Protein AF-A0A0F9RM23-F1 (afdb_monomer)

Organism: NCBI:txid412755

Solvent-accessible surface area (backbone atoms only — not comparable to full-atom values): 6735 Å² total; per-residue (Å²): 134,72,58,56,40,65,64,51,72,48,98,82,67,22,37,33,32,41,35,52,44,75,46,64,82,62,56,32,85,44,69,39,42,39,24,57,50,33,33,75,69,64,77,27,36,62,75,92,55,50,84,48,83,46,52,96,46,23,32,20,70,68,59,48,48,35,22,47,61,13,47,22,36,66,46,76,48,76,40,75,54,66,99,63,67,53,66,63,49,48,52,55,50,49,66,72,42,49,64,59,54,46,51,51,49,46,68,71,44,29,60,48,82,53,81,74,82,78,129

Radius of gyration: 15.94 Å; Cα contacts (8 Å, |Δi|>4): 194; chains: 1; bounding box: 49×24×42 Å

Nearest PDB structures (foldseek):
  2css-assembly1_A  TM=3.629E-01  e=3.194E+00  Homo sapiens
  4v8g-assembly1_AI  TM=2.474E-01  e=1.808E+00  Thermus thermophilus HB8
  8s8f-assembly1_Q  TM=2.385E-01  e=7.268E+00  Kluyveromyces lactis NRRL Y-1140

Secondary structure (DSSP, 8-state):
--SEEEEEE-TTS-EEEEEEEEPPSSB-TTS-BHHHHHHHTTSSS--SSPBSSS-TT-B-HHHHHHHHTTSEEEEEEEE---SS-HHHHHHHHHHHHHHHHHHHHHHHHTTTT------

Sequence (119 aa):
MADITVLERDTHNRWRVAMHFPVPAGNNAAGVPWRGALVASGIGGTTVLPNGDGTGGTISAADKALIQSGALLEHVESVRLGAGNPQAAAEELYNSRKADKTAQLQARLNQYGRNVDVP

Structure (mmCIF, N/CA/C/O backbone):
data_AF-A0A0F9RM23-F1
#
_entry.id   AF-A0A0F9RM23-F1
#
loop_
_atom_site.group_PDB
_atom_site.id
_atom_site.type_symbol
_atom_site.label_atom_id
_atom_site.label_alt_id
_atom_site.label_comp_id
_atom_site.label_asym_id
_atom_site.label_entity_id
_atom_site.label_seq_id
_atom_site.pdbx_PDB_ins_code
_atom_site.Cartn_x
_atom_site.Cartn_y
_atom_site.Cartn_z
_atom_site.occupancy
_atom_site.B_iso_or_equiv
_atom_site.auth_seq_id
_atom_site.auth_comp_id
_atom_site.auth_asym_id
_atom_site.auth_atom_id
_atom_site.pdbx_PDB_model_num
ATOM 1 N N . MET A 1 1 ? 12.349 1.061 2.986 1.00 52.91 1 MET A N 1
ATOM 2 C CA . MET A 1 1 ? 11.118 0.379 2.552 1.00 52.91 1 MET A CA 1
ATOM 3 C C . MET A 1 1 ? 10.817 0.856 1.144 1.00 52.91 1 MET A C 1
ATOM 5 O O . MET A 1 1 ? 10.931 2.055 0.915 1.00 52.91 1 MET A O 1
ATOM 9 N N . ALA A 1 2 ? 10.521 -0.047 0.210 1.00 59.06 2 ALA A N 1
ATOM 10 C CA . ALA A 1 2 ? 9.999 0.354 -1.090 1.00 59.06 2 ALA A CA 1
ATOM 11 C C . ALA A 1 2 ? 8.476 0.454 -0.957 1.00 59.06 2 ALA A C 1
ATOM 13 O O . ALA A 1 2 ? 7.809 -0.566 -0.833 1.00 59.06 2 ALA A O 1
ATOM 14 N N . ASP A 1 3 ? 7.926 1.669 -0.972 1.00 73.94 3 ASP A N 1
ATOM 15 C CA . ASP A 1 3 ? 6.470 1.897 -0.928 1.00 73.94 3 ASP A CA 1
ATOM 16 C C . ASP A 1 3 ? 5.748 1.280 -2.148 1.00 73.94 3 ASP A C 1
ATOM 18 O O . ASP A 1 3 ? 4.517 1.239 -2.214 1.00 73.94 3 ASP A O 1
ATOM 22 N N . ILE A 1 4 ? 6.520 0.862 -3.160 1.00 83.44 4 ILE A N 1
ATOM 23 C CA . ILE A 1 4 ? 6.057 0.482 -4.487 1.00 83.44 4 ILE A CA 1
ATOM 24 C C . ILE A 1 4 ? 6.986 -0.570 -5.078 1.00 83.44 4 ILE A C 1
ATOM 26 O O . ILE A 1 4 ? 8.203 -0.388 -5.133 1.00 83.44 4 ILE A O 1
ATOM 30 N N . THR A 1 5 ? 6.392 -1.638 -5.595 1.00 86.75 5 THR A N 1
ATOM 31 C CA . THR A 1 5 ? 7.080 -2.716 -6.300 1.00 86.75 5 THR A CA 1
ATOM 32 C C . THR A 1 5 ? 6.489 -2.873 -7.699 1.00 86.75 5 THR A C 1
ATOM 34 O O . THR A 1 5 ? 5.315 -3.217 -7.853 1.00 86.75 5 THR A O 1
ATOM 37 N N . VAL A 1 6 ? 7.297 -2.639 -8.735 1.00 83.75 6 VAL A N 1
ATOM 38 C CA . VAL A 1 6 ? 6.941 -2.953 -10.128 1.00 83.75 6 VAL A CA 1
ATOM 39 C C . VAL A 1 6 ? 7.235 -4.432 -10.384 1.00 83.75 6 VAL A C 1
ATOM 41 O O . VAL A 1 6 ? 8.343 -4.891 -10.123 1.00 83.75 6 VAL A O 1
ATOM 44 N N . LEU A 1 7 ? 6.243 -5.182 -10.869 1.00 84.94 7 LEU A N 1
ATOM 45 C CA . LEU A 1 7 ? 6.333 -6.636 -11.021 1.00 84.94 7 LEU A CA 1
ATOM 46 C C . LEU A 1 7 ? 6.683 -7.038 -12.450 1.00 84.94 7 LEU A C 1
ATOM 48 O O . LEU A 1 7 ? 7.829 -7.330 -12.770 1.00 84.94 7 LEU A O 1
ATOM 52 N N . GLU A 1 8 ? 5.683 -7.054 -13.321 1.00 83.75 8 GLU A N 1
ATOM 53 C CA . GLU A 1 8 ? 5.810 -7.547 -14.685 1.00 83.75 8 GLU A CA 1
ATOM 54 C C . GLU A 1 8 ? 4.988 -6.688 -15.639 1.00 83.75 8 GLU A C 1
ATOM 56 O O . GLU A 1 8 ? 4.021 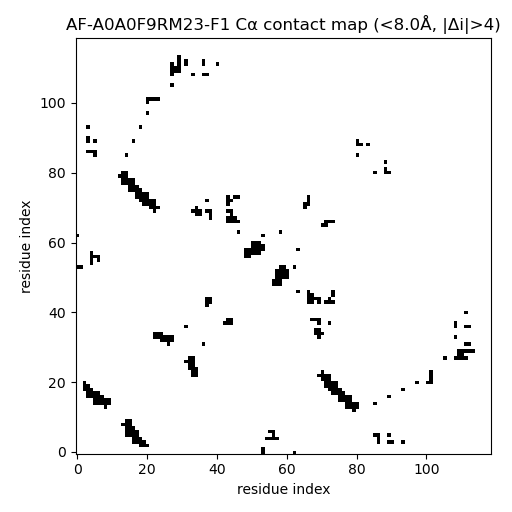-6.026 -15.245 1.00 83.75 8 GLU A O 1
ATOM 61 N N . ARG A 1 9 ? 5.382 -6.704 -16.911 1.00 82.00 9 ARG A N 1
ATOM 62 C CA . ARG A 1 9 ? 4.629 -6.079 -17.993 1.00 82.00 9 ARG A CA 1
ATOM 63 C C . ARG A 1 9 ? 3.679 -7.115 -18.586 1.00 82.00 9 ARG A C 1
ATOM 65 O O . ARG A 1 9 ? 4.118 -8.169 -19.033 1.00 82.00 9 ARG A O 1
ATOM 72 N N . ASP A 1 10 ? 2.389 -6.810 -18.595 1.00 81.88 10 ASP A N 1
ATOM 73 C CA . ASP A 1 10 ? 1.363 -7.643 -19.208 1.00 81.88 10 ASP A CA 1
ATOM 74 C C . ASP A 1 10 ? 1.414 -7.581 -20.746 1.00 81.88 10 ASP A C 1
ATOM 76 O O . ASP A 1 10 ? 2.092 -6.748 -21.361 1.00 81.88 10 ASP A O 1
ATOM 80 N N . THR A 1 11 ? 0.642 -8.459 -21.387 1.00 79.88 11 THR A N 1
ATOM 81 C CA . THR A 1 11 ? 0.540 -8.559 -22.853 1.00 79.88 11 THR A CA 1
ATOM 82 C C . THR A 1 11 ? -0.033 -7.307 -23.526 1.00 79.88 11 THR A C 1
ATOM 84 O O . THR A 1 11 ? 0.099 -7.150 -24.737 1.00 79.88 11 THR A O 1
ATOM 87 N N . HIS A 1 12 ? -0.632 -6.387 -22.764 1.00 81.50 12 HIS A N 1
ATOM 88 C CA . HIS A 1 12 ? -1.234 -5.142 -23.243 1.00 81.50 12 HIS A CA 1
ATOM 89 C C . HIS A 1 12 ? -0.342 -3.922 -22.992 1.00 81.50 12 HIS A C 1
ATOM 91 O O . HIS A 1 12 ? -0.825 -2.784 -23.051 1.00 81.50 12 HIS A O 1
ATOM 97 N N . ASN A 1 13 ? 0.950 -4.140 -22.721 1.00 83.12 13 ASN A N 1
ATOM 98 C CA . ASN A 1 13 ? 1.897 -3.078 -22.407 1.00 83.12 13 ASN A CA 1
ATOM 99 C C . ASN A 1 13 ? 1.471 -2.267 -21.163 1.00 83.12 13 ASN A C 1
ATOM 101 O O . ASN A 1 13 ? 1.540 -1.036 -21.132 1.00 83.12 13 ASN A O 1
ATOM 105 N N . ARG A 1 14 ? 0.989 -2.954 -20.128 1.00 86.62 14 ARG A N 1
ATOM 106 C CA . ARG A 1 14 ? 0.743 -2.370 -18.807 1.00 86.62 14 ARG A CA 1
ATOM 107 C C . ARG A 1 14 ? 1.660 -3.025 -17.799 1.00 86.62 14 ARG A C 1
ATOM 109 O O . ARG A 1 14 ? 1.904 -4.219 -17.861 1.00 86.62 14 ARG A O 1
ATOM 116 N N . TRP A 1 15 ? 2.151 -2.251 -16.856 1.00 88.88 15 TRP A N 1
ATOM 117 C CA . TRP A 1 15 ? 2.925 -2.749 -15.739 1.00 88.88 15 TRP A CA 1
ATOM 118 C C . TRP A 1 15 ? 1.994 -3.077 -14.588 1.00 88.88 15 TRP A C 1
ATOM 120 O O . TRP A 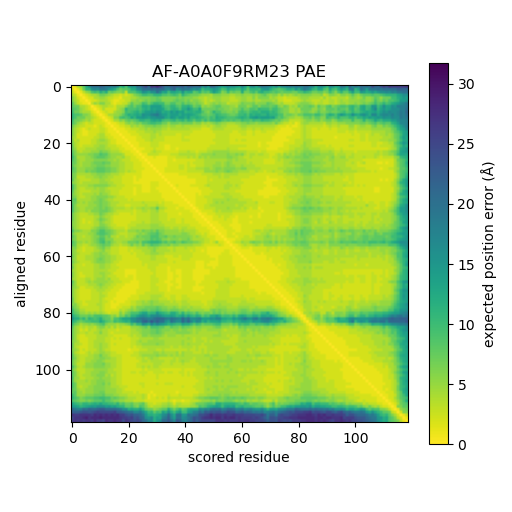1 15 ? 1.140 -2.268 -14.220 1.00 88.88 15 TRP A O 1
ATOM 130 N N . ARG A 1 16 ? 2.168 -4.261 -14.016 1.00 90.12 16 ARG A N 1
ATOM 131 C CA . ARG A 1 16 ? 1.549 -4.628 -12.752 1.00 90.12 16 ARG A CA 1
ATOM 132 C C . ARG A 1 16 ? 2.397 -4.051 -11.622 1.00 90.12 16 ARG A C 1
ATOM 134 O O . ARG A 1 16 ? 3.588 -4.339 -11.536 1.00 90.12 16 ARG A O 1
ATOM 141 N N . VAL A 1 17 ? 1.783 -3.235 -10.777 1.00 91.25 17 VAL A N 1
ATOM 142 C CA . VAL A 1 17 ? 2.445 -2.531 -9.674 1.00 91.25 17 VAL A CA 1
ATOM 143 C C . VAL A 1 17 ? 1.738 -2.885 -8.372 1.00 91.25 17 VAL A C 1
ATOM 145 O O . VAL A 1 17 ? 0.510 -2.840 -8.312 1.00 91.25 17 VAL A O 1
ATOM 148 N N . ALA A 1 18 ? 2.505 -3.241 -7.344 1.00 92.31 18 ALA A N 1
ATOM 149 C CA . ALA A 1 18 ? 2.034 -3.361 -5.970 1.00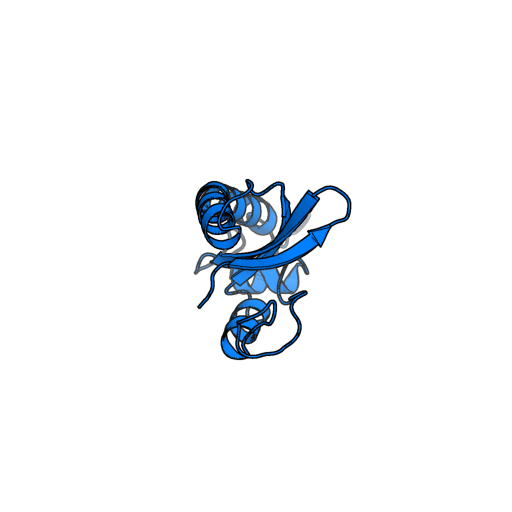 92.31 18 ALA A CA 1
ATOM 150 C C . ALA A 1 18 ? 2.447 -2.104 -5.194 1.00 92.31 18 ALA A C 1
ATOM 152 O O . ALA A 1 18 ? 3.626 -1.770 -5.142 1.00 92.31 18 ALA A O 1
ATOM 153 N N . MET A 1 19 ? 1.477 -1.401 -4.620 1.00 92.69 19 MET A N 1
ATOM 154 C CA . MET A 1 19 ? 1.683 -0.199 -3.813 1.00 92.69 19 MET A CA 1
ATOM 155 C C . MET A 1 19 ? 1.280 -0.463 -2.368 1.00 92.69 19 MET A C 1
ATOM 157 O O . MET A 1 19 ? 0.226 -1.052 -2.117 1.00 92.69 19 MET A O 1
ATOM 161 N N . HIS A 1 20 ? 2.081 0.018 -1.424 1.00 93.44 20 HIS A N 1
ATOM 162 C CA . HIS A 1 20 ? 1.855 -0.144 0.008 1.00 93.44 20 HIS A CA 1
ATOM 163 C C . HIS A 1 20 ? 1.446 1.189 0.628 1.00 93.44 20 HIS A C 1
ATOM 165 O O . HIS A 1 20 ? 2.258 2.089 0.822 1.00 93.44 20 HIS A O 1
ATOM 171 N N . PHE A 1 21 ? 0.161 1.326 0.946 1.00 92.69 21 PHE A N 1
ATOM 172 C CA . PHE A 1 21 ? -0.385 2.546 1.533 1.00 92.69 21 PHE A CA 1
ATOM 173 C C . PHE A 1 21 ? -0.398 2.464 3.063 1.00 92.69 21 PHE A C 1
ATOM 175 O O . PHE A 1 21 ? -0.885 1.469 3.610 1.00 92.69 21 PHE A O 1
ATOM 182 N N . PRO A 1 22 ? 0.074 3.502 3.778 1.00 92.69 22 PRO A N 1
ATOM 183 C CA . PRO A 1 22 ? 0.022 3.523 5.231 1.00 92.69 22 PRO A CA 1
ATOM 184 C C . PRO A 1 22 ? -1.423 3.579 5.722 1.00 92.69 22 PRO A C 1
ATOM 186 O O . PRO A 1 22 ? -2.219 4.412 5.287 1.00 92.69 22 PRO A O 1
ATOM 189 N N . VAL A 1 23 ? -1.747 2.708 6.671 1.00 93.00 23 VAL A N 1
ATOM 190 C CA . VAL A 1 23 ? -3.054 2.694 7.328 1.00 93.00 23 VAL A CA 1
ATOM 191 C C . VAL A 1 23 ? -3.013 3.649 8.522 1.00 93.00 23 VAL A C 1
ATOM 193 O O . VAL A 1 23 ? -2.078 3.557 9.332 1.00 93.00 23 VAL A O 1
ATOM 196 N N . PRO A 1 24 ? -4.004 4.551 8.667 1.00 91.69 24 PRO A N 1
ATOM 197 C CA . PRO A 1 24 ? -4.062 5.482 9.785 1.00 91.69 24 PRO A CA 1
ATOM 198 C C . PRO A 1 24 ? -3.922 4.784 11.139 1.00 91.69 24 PRO A C 1
ATOM 200 O O . PRO A 1 24 ? -4.440 3.687 11.361 1.00 91.69 24 PRO A O 1
ATOM 203 N N . ALA A 1 25 ? -3.225 5.441 12.063 1.00 90.19 25 ALA A N 1
ATOM 204 C CA . ALA A 1 25 ? -3.252 5.046 13.463 1.00 90.19 25 ALA A CA 1
ATOM 205 C C . ALA A 1 25 ? -4.608 5.407 14.100 1.00 90.19 25 ALA A C 1
ATOM 207 O O . ALA A 1 25 ? -5.366 6.222 13.572 1.00 90.19 25 ALA A O 1
ATOM 208 N N . GLY A 1 26 ? -4.897 4.814 15.259 1.00 94.06 26 GLY A N 1
ATOM 209 C CA . GLY A 1 26 ? -6.121 5.071 16.016 1.00 94.06 26 GLY A CA 1
ATOM 210 C C . GLY A 1 26 ? -7.308 4.213 15.580 1.00 94.06 26 GLY A C 1
ATOM 211 O O . GLY A 1 26 ? -7.148 3.171 14.936 1.00 94.06 26 GLY A O 1
ATOM 212 N N . ASN A 1 27 ? -8.499 4.666 15.963 1.00 95.56 27 ASN A N 1
ATOM 213 C CA . ASN A 1 27 ? -9.741 3.916 15.823 1.00 95.56 27 ASN A CA 1
ATOM 214 C C . ASN A 1 27 ? -10.652 4.529 14.754 1.00 95.56 27 ASN A C 1
ATOM 216 O O . ASN A 1 27 ? -10.605 5.734 14.492 1.00 95.56 27 ASN A O 1
ATOM 220 N N . ASN A 1 28 ? -11.492 3.689 14.154 1.00 93.62 28 ASN A N 1
ATOM 221 C CA . ASN A 1 28 ? -12.620 4.125 13.341 1.00 93.62 28 ASN A CA 1
ATOM 222 C C . ASN A 1 28 ? -13.744 4.709 14.218 1.00 93.62 28 ASN A C 1
ATOM 224 O O . ASN A 1 28 ? -13.666 4.692 15.450 1.00 93.62 28 ASN A O 1
ATOM 228 N N . ALA A 1 29 ? -14.818 5.207 13.598 1.00 92.75 29 ALA A N 1
ATOM 229 C CA . ALA A 1 29 ? -15.952 5.766 14.337 1.00 92.75 29 ALA A CA 1
ATOM 230 C C . ALA A 1 29 ? -16.692 4.738 15.221 1.00 92.75 29 ALA A C 1
ATOM 232 O O . ALA A 1 29 ? -17.434 5.137 16.114 1.00 92.75 29 ALA A O 1
ATOM 233 N N . ALA A 1 30 ? -16.490 3.434 15.002 1.00 92.19 30 ALA A N 1
ATOM 234 C CA . ALA A 1 30 ? -17.021 2.358 15.841 1.00 92.19 30 ALA A CA 1
ATOM 235 C C . ALA A 1 30 ? -16.094 1.980 17.018 1.00 92.19 30 ALA A C 1
ATOM 237 O O . ALA A 1 30 ? -16.392 1.042 17.753 1.00 92.19 30 ALA A O 1
ATOM 238 N N . GLY A 1 31 ? -14.969 2.678 17.206 1.00 93.69 31 GLY A N 1
ATOM 239 C CA . GLY A 1 31 ? -14.015 2.405 18.284 1.00 93.69 31 GLY A CA 1
ATOM 240 C C . GLY A 1 31 ? -13.056 1.240 18.012 1.00 93.69 31 GLY A C 1
ATOM 241 O O . GLY A 1 31 ? -12.265 0.895 18.887 1.00 93.69 31 GLY A O 1
ATOM 242 N N . VAL A 1 32 ? -13.069 0.660 16.808 1.00 94.50 32 VAL A N 1
ATOM 243 C CA . VAL A 1 32 ? -12.170 -0.432 16.408 1.00 94.50 32 VAL A CA 1
ATOM 244 C C . VAL A 1 32 ? -10.886 0.143 15.799 1.00 94.50 32 VAL A C 1
ATOM 246 O O . VAL A 1 32 ? -10.975 1.012 14.927 1.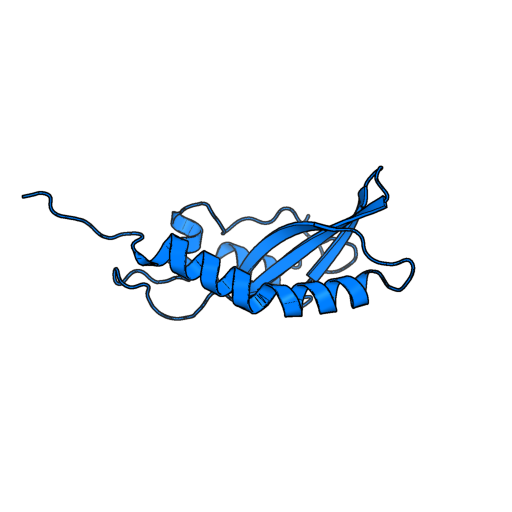00 94.50 32 VAL A O 1
ATOM 249 N N . PRO A 1 33 ? -9.687 -0.340 16.179 1.00 95.50 33 PRO A N 1
ATOM 250 C CA . PRO A 1 33 ? -8.438 0.085 15.550 1.00 95.50 33 PRO A CA 1
ATOM 251 C C . PRO A 1 33 ? -8.452 -0.134 14.032 1.00 95.50 33 PRO A C 1
ATOM 253 O O . PRO A 1 33 ? -8.731 -1.246 13.580 1.00 95.50 33 PRO A O 1
ATOM 256 N N . TRP A 1 34 ? -8.091 0.880 13.234 1.00 95.50 34 TRP A N 1
ATOM 257 C CA . TRP A 1 34 ? -8.139 0.801 11.760 1.00 95.50 34 TRP A CA 1
ATOM 258 C C . TRP A 1 34 ? -7.356 -0.388 11.199 1.00 95.50 34 TRP A C 1
ATOM 260 O O . TRP A 1 34 ? -7.845 -1.094 10.320 1.00 95.50 34 TRP A O 1
ATOM 270 N N . ARG A 1 35 ? -6.159 -0.638 11.741 1.00 95.12 35 ARG A N 1
ATOM 271 C CA . ARG A 1 35 ? -5.297 -1.761 11.337 1.00 95.12 35 ARG A CA 1
ATOM 272 C C . ARG A 1 35 ? -5.957 -3.114 11.605 1.00 95.12 35 ARG A C 1
ATOM 274 O O . ARG A 1 35 ? -5.940 -3.993 10.750 1.00 95.12 35 ARG A O 1
ATOM 281 N N . GLY A 1 36 ? -6.601 -3.250 12.766 1.00 94.31 36 GLY A N 1
ATOM 282 C CA . GLY A 1 36 ? -7.360 -4.445 13.128 1.00 94.31 36 GLY A CA 1
ATOM 283 C C . GLY A 1 36 ? -8.594 -4.629 12.244 1.00 94.31 36 GLY A C 1
ATOM 284 O O . GLY A 1 36 ? -8.819 -5.723 11.735 1.00 94.31 36 GLY A O 1
ATOM 285 N N . ALA A 1 37 ? -9.347 -3.554 11.991 1.00 94.94 37 ALA A N 1
ATOM 286 C CA . ALA A 1 37 ? -10.493 -3.570 11.082 1.00 94.94 37 ALA A CA 1
ATOM 287 C C . ALA A 1 37 ? -10.088 -3.963 9.650 1.00 94.94 37 ALA A C 1
ATOM 289 O O . ALA A 1 37 ? -10.796 -4.727 8.994 1.00 94.94 37 ALA A O 1
ATOM 290 N N . LEU A 1 38 ? -8.932 -3.495 9.167 1.00 95.75 38 LEU A N 1
ATOM 291 C CA . LEU A 1 38 ? -8.421 -3.844 7.843 1.00 95.75 38 LEU A CA 1
ATOM 292 C C . LEU A 1 38 ? -8.175 -5.351 7.702 1.00 95.75 38 LEU A C 1
ATOM 294 O O . LEU A 1 38 ? -8.630 -5.949 6.728 1.00 95.75 38 LEU A O 1
ATOM 298 N N . VAL A 1 39 ? -7.483 -5.958 8.668 1.00 95.50 39 VAL A N 1
ATOM 299 C CA . VAL A 1 39 ? -7.189 -7.400 8.644 1.00 95.50 39 VAL A CA 1
ATOM 300 C C . VAL A 1 39 ? -8.468 -8.213 8.855 1.00 95.50 39 VAL A C 1
ATOM 302 O O . VAL A 1 39 ? -8.750 -9.126 8.085 1.00 95.50 39 VAL A O 1
ATOM 305 N N . ALA A 1 40 ? -9.288 -7.851 9.845 1.00 93.69 40 ALA A N 1
ATOM 306 C CA . ALA A 1 40 ? -10.510 -8.584 10.176 1.00 93.69 40 ALA A CA 1
ATOM 307 C C . ALA A 1 40 ? -11.570 -8.531 9.060 1.00 93.69 40 ALA A C 1
ATOM 309 O O . ALA A 1 40 ? -12.316 -9.487 8.878 1.00 93.69 40 ALA A O 1
ATOM 310 N N . SER A 1 41 ? -11.615 -7.442 8.284 1.00 92.56 41 SER A N 1
ATOM 311 C CA . SER A 1 41 ? -12.511 -7.315 7.124 1.00 92.56 41 SER A CA 1
ATOM 312 C C . SER A 1 41 ? -12.069 -8.124 5.897 1.00 92.56 41 SER A C 1
ATOM 314 O O . SER A 1 41 ? -12.805 -8.170 4.911 1.00 92.56 41 SER A O 1
ATOM 316 N N . GLY A 1 42 ? -10.869 -8.717 5.917 1.00 92.00 42 GLY A N 1
ATOM 317 C CA . GLY A 1 42 ? -10.293 -9.455 4.790 1.00 92.00 42 GLY A CA 1
ATOM 318 C C . GLY A 1 42 ? -9.813 -8.580 3.628 1.00 92.00 42 GLY A C 1
ATOM 319 O O . GLY A 1 42 ? -9.494 -9.104 2.564 1.00 92.00 42 GLY A O 1
ATOM 320 N N . ILE A 1 43 ? -9.771 -7.253 3.793 1.00 91.56 43 ILE A N 1
ATOM 321 C CA . ILE A 1 43 ? -9.284 -6.331 2.751 1.00 91.56 43 ILE A CA 1
ATOM 322 C C . ILE A 1 43 ? -7.748 -6.268 2.742 1.00 91.56 43 ILE A C 1
ATOM 324 O O . ILE A 1 43 ? -7.155 -6.038 1.690 1.00 91.56 43 ILE A O 1
ATOM 328 N N . GLY A 1 44 ? -7.102 -6.449 3.897 1.00 93.69 44 GLY A N 1
ATOM 329 C CA . GLY A 1 44 ? -5.644 -6.454 4.030 1.00 93.69 44 GLY A CA 1
ATOM 330 C C . GLY A 1 44 ? -5.142 -7.659 4.818 1.00 93.69 44 GLY A C 1
ATOM 331 O O . GLY A 1 44 ? -5.868 -8.626 5.024 1.00 93.69 44 GLY A O 1
ATOM 332 N N . GLY A 1 45 ? -3.885 -7.608 5.261 1.00 93.06 45 GLY A N 1
ATOM 333 C CA . GLY A 1 45 ? -3.256 -8.723 5.982 1.00 93.06 45 GLY A CA 1
ATOM 334 C C . GLY A 1 45 ? -2.559 -9.751 5.084 1.00 93.06 45 GLY A C 1
ATOM 335 O O . GLY A 1 45 ? -1.883 -10.647 5.586 1.00 93.06 45 GLY A O 1
ATOM 336 N N . THR A 1 46 ? -2.671 -9.615 3.762 1.00 93.88 46 THR A N 1
ATOM 337 C CA . THR A 1 46 ? -2.057 -10.512 2.775 1.00 93.88 46 THR A CA 1
ATOM 338 C C . THR A 1 46 ? -1.300 -9.729 1.712 1.00 93.88 46 THR A C 1
ATOM 340 O O . THR A 1 46 ? -1.640 -8.584 1.428 1.00 93.88 46 THR A O 1
ATOM 343 N N . THR A 1 47 ? -0.312 -10.370 1.093 1.00 93.62 47 THR A N 1
ATOM 344 C CA . THR A 1 47 ? 0.474 -9.814 -0.014 1.00 93.62 47 THR A CA 1
ATOM 345 C C . THR A 1 47 ? 0.519 -10.801 -1.175 1.00 93.62 47 THR A C 1
ATOM 347 O O . THR A 1 47 ? 0.542 -12.016 -0.954 1.00 93.62 47 THR A O 1
ATOM 350 N N . VAL A 1 48 ? 0.526 -10.288 -2.405 1.00 92.44 48 VAL A N 1
ATOM 351 C CA . VAL A 1 48 ? 0.754 -11.076 -3.625 1.00 92.44 48 VAL A CA 1
ATOM 352 C C . VAL A 1 48 ? 2.239 -11.270 -3.929 1.00 92.44 48 VAL A C 1
ATOM 354 O O . VAL A 1 48 ? 2.579 -12.050 -4.818 1.00 92.44 48 VAL A O 1
ATOM 357 N N . LEU A 1 49 ? 3.115 -10.534 -3.241 1.00 91.06 49 LEU A N 1
ATOM 358 C CA . LEU A 1 49 ? 4.547 -10.553 -3.489 1.00 91.06 49 LEU A CA 1
ATOM 359 C C . LEU A 1 49 ? 5.176 -11.822 -2.888 1.00 91.06 49 LEU A C 1
ATOM 361 O O . LEU A 1 49 ? 4.922 -12.144 -1.721 1.00 91.06 49 LEU A O 1
ATOM 365 N N . PRO A 1 50 ? 6.014 -12.555 -3.643 1.00 92.69 50 PRO A N 1
ATOM 366 C CA . PRO A 1 50 ? 6.791 -13.658 -3.091 1.00 92.69 50 PRO A CA 1
ATOM 367 C C . PRO A 1 50 ? 7.798 -13.143 -2.056 1.00 92.69 50 PRO A C 1
ATOM 369 O O . PRO A 1 50 ? 8.300 -12.024 -2.159 1.00 92.69 50 PRO A O 1
ATOM 372 N N . ASN A 1 51 ? 8.122 -13.970 -1.059 1.00 92.50 51 ASN A N 1
ATOM 373 C CA . ASN A 1 51 ? 9.125 -13.608 -0.053 1.00 92.50 51 ASN A CA 1
ATOM 374 C C . ASN A 1 51 ? 10.499 -13.390 -0.713 1.00 92.50 51 ASN A C 1
ATOM 376 O O . ASN A 1 51 ? 10.904 -14.177 -1.568 1.00 92.50 51 ASN A O 1
ATOM 380 N N . GLY A 1 52 ? 11.235 -12.385 -0.249 1.00 90.38 52 GLY A N 1
ATOM 381 C CA . GLY A 1 52 ? 12.615 -12.123 -0.646 1.00 90.38 52 GLY A CA 1
ATOM 382 C C . GLY A 1 52 ? 13.221 -10.991 0.177 1.00 90.38 52 GLY A C 1
ATOM 383 O O . GLY A 1 52 ? 12.950 -10.877 1.373 1.00 90.38 52 GLY A O 1
ATOM 384 N N . ASP A 1 53 ? 14.059 -10.170 -0.446 1.00 87.31 53 ASP A N 1
ATOM 385 C CA . ASP A 1 53 ? 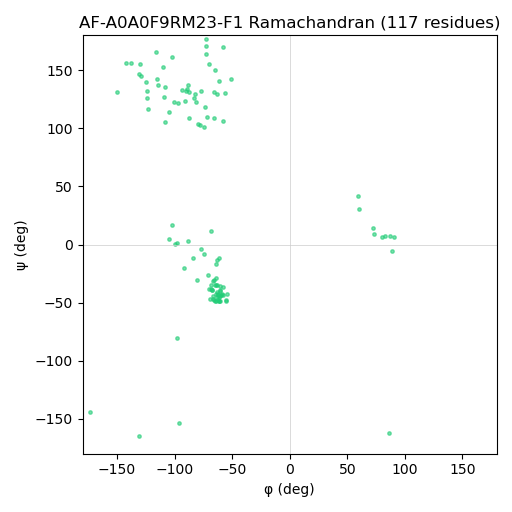14.783 -9.074 0.208 1.00 87.31 53 ASP A CA 1
ATOM 386 C C . ASP A 1 53 ? 14.108 -7.701 0.035 1.00 87.31 53 ASP A C 1
ATOM 388 O O . ASP A 1 53 ? 14.603 -6.702 0.553 1.00 87.31 53 ASP A O 1
ATOM 392 N N . GLY A 1 54 ? 12.955 -7.648 -0.642 1.00 81.44 54 GLY A N 1
ATOM 393 C CA . GLY A 1 54 ? 12.266 -6.395 -0.965 1.00 81.44 54 GLY A CA 1
ATOM 394 C C . GLY A 1 54 ? 12.675 -5.802 -2.315 1.00 81.44 54 GLY A C 1
ATOM 395 O O . GLY A 1 54 ? 12.268 -4.688 -2.642 1.00 81.44 54 GLY A O 1
ATOM 396 N N . THR A 1 55 ? 13.486 -6.516 -3.100 1.00 81.19 55 THR A N 1
ATOM 397 C CA . THR A 1 55 ? 13.905 -6.116 -4.447 1.00 81.19 55 THR A CA 1
ATOM 398 C C . THR A 1 55 ? 13.395 -7.098 -5.504 1.00 81.19 55 THR A C 1
ATOM 400 O O . THR A 1 55 ? 12.909 -8.187 -5.189 1.00 81.19 55 THR A O 1
ATOM 403 N N . GLY A 1 56 ? 13.446 -6.698 -6.780 1.00 79.62 56 GLY A N 1
ATOM 404 C CA . GLY A 1 56 ? 13.161 -7.594 -7.908 1.00 79.62 56 GLY A CA 1
ATOM 405 C C . GLY A 1 56 ? 11.757 -8.210 -7.910 1.00 79.62 56 GLY A C 1
ATOM 406 O O . GLY A 1 56 ? 11.591 -9.336 -8.369 1.00 79.62 56 GLY A O 1
ATOM 407 N N . GLY A 1 57 ? 10.754 -7.514 -7.367 1.00 84.25 57 GLY A N 1
ATOM 408 C CA . GLY A 1 57 ? 9.391 -8.044 -7.276 1.00 84.25 57 GLY A CA 1
ATOM 409 C C . GLY A 1 57 ? 9.110 -8.887 -6.029 1.00 84.25 57 GLY A C 1
ATOM 410 O O . GLY A 1 57 ? 8.046 -9.494 -5.946 1.00 84.25 57 GLY A O 1
ATOM 411 N N . THR A 1 58 ? 10.037 -8.945 -5.070 1.00 89.44 58 THR A N 1
ATOM 412 C CA . THR A 1 58 ? 9.870 -9.680 -3.808 1.00 89.44 58 THR A CA 1
ATOM 413 C C . THR A 1 58 ? 9.542 -8.753 -2.639 1.00 89.44 58 THR A C 1
ATOM 415 O O . THR A 1 58 ? 9.796 -7.553 -2.701 1.00 89.44 58 THR A O 1
ATOM 418 N N . ILE A 1 59 ? 8.994 -9.309 -1.556 1.00 91.88 59 ILE A N 1
ATOM 419 C CA . ILE A 1 59 ? 8.733 -8.587 -0.305 1.00 91.88 59 ILE A CA 1
ATOM 420 C C . ILE A 1 59 ? 9.691 -9.020 0.804 1.00 91.88 59 ILE A C 1
ATOM 422 O O . ILE A 1 59 ? 9.901 -10.215 1.026 1.00 91.88 59 ILE A O 1
ATOM 426 N N . SER A 1 60 ? 10.233 -8.045 1.536 1.00 91.81 60 SER A N 1
ATOM 427 C CA . SER A 1 60 ? 11.056 -8.308 2.716 1.00 91.81 60 SER A CA 1
ATOM 428 C C . SER A 1 60 ? 10.214 -8.855 3.877 1.00 91.81 60 SER A C 1
ATOM 430 O O . SER A 1 60 ? 9.014 -8.591 3.988 1.00 91.81 60 SER A O 1
ATOM 432 N N . ALA A 1 61 ? 10.836 -9.593 4.802 1.00 92.56 61 ALA A N 1
ATOM 433 C CA . ALA A 1 61 ? 10.135 -10.094 5.989 1.00 92.56 61 ALA A CA 1
ATOM 434 C C . ALA A 1 61 ? 9.561 -8.960 6.865 1.00 92.56 61 ALA A C 1
ATOM 436 O O . ALA A 1 61 ? 8.473 -9.103 7.423 1.00 92.56 61 ALA A O 1
ATOM 437 N N . ALA A 1 62 ? 10.269 -7.828 6.953 1.00 91.62 62 ALA A N 1
ATOM 438 C CA . ALA A 1 62 ? 9.825 -6.658 7.706 1.00 91.62 62 ALA A CA 1
ATOM 439 C C . ALA A 1 62 ? 8.579 -6.018 7.071 1.00 91.62 62 ALA A C 1
ATOM 441 O O . ALA A 1 62 ? 7.591 -5.777 7.765 1.00 91.62 62 ALA A O 1
ATOM 442 N N . ASP A 1 63 ? 8.584 -5.818 5.752 1.00 91.00 63 ASP A N 1
ATOM 443 C CA . ASP A 1 63 ? 7.452 -5.209 5.042 1.00 91.00 63 ASP A CA 1
ATOM 444 C C . ASP A 1 63 ? 6.233 -6.136 5.051 1.00 91.00 63 ASP A C 1
ATOM 446 O O . ASP A 1 63 ? 5.100 -5.704 5.281 1.00 91.00 63 ASP A O 1
ATOM 450 N N . LYS A 1 64 ? 6.461 -7.446 4.911 1.00 93.06 64 LYS A N 1
ATOM 451 C CA . LYS A 1 64 ? 5.405 -8.450 5.044 1.00 93.06 64 LYS A CA 1
ATOM 452 C C . LYS A 1 64 ? 4.742 -8.399 6.420 1.00 93.06 64 LYS A C 1
ATOM 454 O O . LYS A 1 64 ? 3.515 -8.455 6.494 1.00 93.06 64 LYS A O 1
ATOM 459 N N . ALA A 1 65 ? 5.514 -8.246 7.496 1.00 94.56 65 ALA A N 1
ATOM 460 C CA . ALA A 1 65 ? 4.965 -8.116 8.846 1.00 94.56 65 ALA A CA 1
ATOM 461 C C . ALA A 1 65 ? 4.109 -6.843 9.008 1.00 94.56 65 ALA A C 1
ATOM 463 O O . ALA A 1 65 ? 3.084 -6.857 9.697 1.00 94.56 65 ALA A O 1
ATOM 464 N N . LEU A 1 66 ? 4.470 -5.746 8.337 1.00 95.06 66 LEU A N 1
ATOM 465 C CA . LEU A 1 66 ? 3.669 -4.519 8.324 1.00 95.06 66 LEU A CA 1
ATOM 466 C C . LEU A 1 66 ? 2.336 -4.697 7.578 1.00 95.06 66 LEU A C 1
ATOM 468 O O . LEU A 1 66 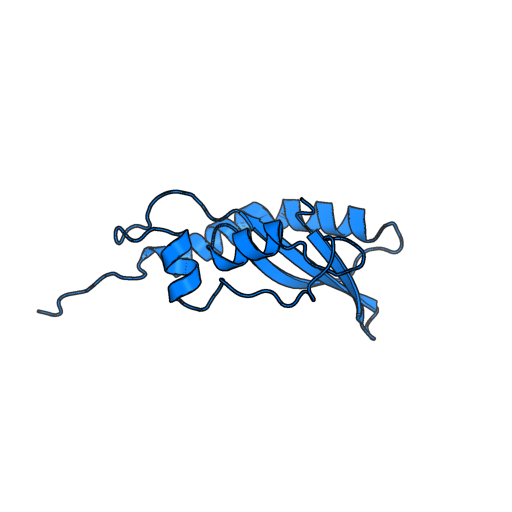? 1.307 -4.217 8.054 1.00 95.06 66 LEU A O 1
ATOM 472 N N . ILE A 1 67 ? 2.317 -5.434 6.464 1.00 95.00 67 ILE A N 1
ATOM 473 C CA . ILE A 1 67 ? 1.067 -5.787 5.767 1.00 95.00 67 ILE A CA 1
ATOM 474 C C . ILE A 1 67 ? 0.209 -6.714 6.634 1.00 95.00 67 ILE A C 1
ATOM 476 O O . ILE A 1 67 ? -0.980 -6.461 6.821 1.00 95.00 67 ILE A O 1
ATOM 480 N N . GLN A 1 68 ? 0.807 -7.763 7.207 1.00 95.38 68 GLN A N 1
ATOM 481 C CA . GLN A 1 68 ? 0.108 -8.752 8.038 1.00 95.38 68 GLN A CA 1
ATOM 482 C C . GLN A 1 68 ? -0.484 -8.146 9.315 1.00 95.38 68 GLN A C 1
ATOM 484 O O . GLN A 1 68 ? -1.571 -8.534 9.735 1.00 95.38 68 GLN A O 1
ATOM 489 N N . SER A 1 69 ? 0.193 -7.163 9.911 1.00 95.25 69 SER A N 1
ATOM 490 C CA . SER A 1 69 ? -0.322 -6.408 11.062 1.00 95.25 69 SER A CA 1
ATOM 491 C C . SER A 1 69 ? -1.366 -5.346 10.690 1.00 95.25 69 SER A C 1
ATOM 493 O O . SER A 1 69 ? -1.901 -4.677 11.575 1.00 95.25 69 SER A O 1
ATOM 495 N N . GLY A 1 70 ? -1.647 -5.154 9.397 1.00 94.25 70 GLY A N 1
ATOM 496 C CA . GLY A 1 70 ? -2.560 -4.128 8.900 1.00 94.25 70 GLY A CA 1
ATOM 497 C C . GLY A 1 70 ? -2.007 -2.707 9.002 1.00 94.25 70 GLY A C 1
ATOM 498 O O . GLY A 1 70 ? -2.773 -1.756 8.886 1.00 94.25 70 GLY A O 1
ATOM 499 N N . ALA A 1 71 ? -0.705 -2.529 9.243 1.00 94.75 71 ALA A N 1
ATOM 500 C CA . ALA A 1 71 ? -0.061 -1.217 9.201 1.00 94.75 71 ALA A CA 1
ATOM 501 C C . ALA A 1 71 ? 0.058 -0.676 7.768 1.00 94.75 71 ALA A C 1
ATOM 503 O O . ALA A 1 71 ? 0.080 0.541 7.573 1.00 94.75 71 ALA A O 1
ATOM 504 N N . LEU A 1 72 ? 0.093 -1.579 6.786 1.00 94.19 72 LEU A N 1
ATOM 505 C CA . LEU A 1 72 ? 0.093 -1.273 5.363 1.00 94.19 72 LEU A CA 1
ATOM 506 C C . LEU A 1 72 ? -1.052 -1.993 4.655 1.00 94.19 72 LEU A C 1
ATOM 508 O O . LEU A 1 72 ? -1.316 -3.171 4.904 1.00 94.19 72 LEU A O 1
ATOM 512 N N . LEU A 1 73 ? -1.688 -1.287 3.729 1.00 94.56 73 LEU A N 1
ATOM 513 C CA . LEU A 1 73 ? -2.589 -1.859 2.740 1.00 94.56 73 LEU A CA 1
ATOM 514 C C . LEU A 1 73 ? -1.817 -2.070 1.440 1.00 94.56 73 LEU A C 1
ATOM 516 O O . LEU A 1 73 ? -1.323 -1.105 0.859 1.00 94.56 73 LEU A O 1
ATOM 520 N N . GLU A 1 74 ? -1.769 -3.306 0.951 1.00 94.50 74 GLU A N 1
ATOM 521 C CA . GLU A 1 74 ? -1.297 -3.575 -0.404 1.00 94.50 74 GLU A CA 1
ATOM 522 C C . GLU A 1 74 ? -2.422 -3.353 -1.420 1.00 94.50 74 GLU A C 1
ATOM 524 O O . GLU A 1 74 ? -3.529 -3.876 -1.284 1.00 94.50 74 GLU A O 1
ATOM 529 N N . HIS A 1 75 ? -2.130 -2.586 -2.464 1.00 92.62 75 HIS A N 1
ATOM 530 C CA . HIS A 1 75 ? -2.995 -2.417 -3.618 1.00 92.62 75 HIS A CA 1
ATOM 531 C C . HIS A 1 75 ? -2.235 -2.780 -4.885 1.00 92.62 75 HIS A C 1
ATOM 533 O O . HIS A 1 75 ? -1.173 -2.225 -5.157 1.00 92.62 75 HIS A O 1
ATOM 539 N N . VAL A 1 76 ? -2.805 -3.684 -5.674 1.00 91.88 76 VAL A N 1
ATOM 540 C CA . VAL A 1 76 ? -2.216 -4.127 -6.935 1.00 91.88 76 VAL A CA 1
ATOM 541 C C . VAL A 1 76 ? -3.044 -3.580 -8.085 1.00 91.88 76 VAL A C 1
ATOM 543 O O . VAL A 1 76 ? -4.254 -3.807 -8.136 1.00 91.88 76 VAL A O 1
ATOM 546 N N . GLU A 1 77 ? -2.400 -2.898 -9.026 1.00 90.94 77 GLU A N 1
ATOM 547 C CA . GLU A 1 77 ? -3.056 -2.422 -10.244 1.00 90.94 77 GLU A CA 1
ATOM 548 C C . GLU A 1 77 ? -2.190 -2.616 -11.489 1.00 90.94 77 GLU A C 1
ATOM 550 O O . GLU A 1 77 ? -0.970 -2.749 -11.418 1.00 90.94 77 GLU A O 1
ATOM 555 N N . SER A 1 78 ? -2.847 -2.687 -12.647 1.00 90.31 78 SER A N 1
ATOM 556 C CA . SER A 1 78 ? -2.195 -2.753 -13.958 1.00 90.31 78 SER A CA 1
ATOM 557 C C . SER A 1 78 ? -2.314 -1.404 -14.648 1.00 90.31 78 SER A C 1
ATOM 559 O O . SER A 1 78 ? -3.416 -0.983 -15.006 1.00 90.31 78 SER A O 1
ATOM 561 N N . VAL A 1 79 ? -1.186 -0.734 -14.858 1.00 89.81 79 VAL A N 1
ATOM 562 C CA . VAL A 1 79 ? -1.134 0.656 -15.323 1.00 89.81 79 VAL A CA 1
ATOM 563 C C . VAL A 1 79 ? -0.180 0.828 -16.492 1.00 89.81 79 VAL A C 1
ATOM 565 O O . VAL A 1 79 ? 0.837 0.149 -16.605 1.00 89.81 79 VAL A O 1
ATOM 568 N N . ARG A 1 80 ? -0.502 1.746 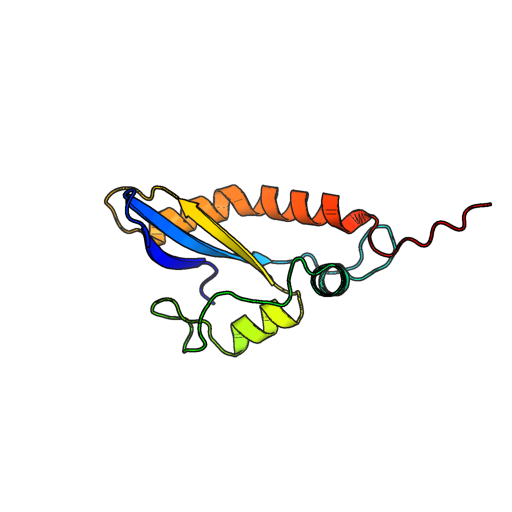-17.402 1.00 87.88 80 ARG A N 1
ATOM 569 C CA . ARG A 1 80 ? 0.430 2.130 -18.466 1.00 87.88 80 ARG A CA 1
ATOM 570 C C . ARG A 1 80 ? 1.439 3.109 -17.888 1.00 87.88 80 ARG A C 1
ATOM 572 O O . ARG A 1 80 ? 1.113 4.272 -17.683 1.00 87.88 80 ARG A O 1
ATOM 579 N N . LEU A 1 81 ? 2.646 2.623 -17.638 1.00 84.06 81 LEU A N 1
ATOM 580 C CA . LEU A 1 81 ? 3.792 3.469 -17.324 1.00 84.06 81 LEU A CA 1
ATOM 581 C C . LEU A 1 81 ? 4.456 3.852 -18.652 1.00 84.06 81 LEU A C 1
ATOM 583 O O . LEU A 1 81 ? 4.535 3.021 -19.561 1.00 84.06 81 LEU A O 1
ATOM 587 N N . GLY A 1 82 ? 4.855 5.117 -18.802 1.00 75.25 82 GLY A N 1
ATOM 588 C CA . GLY A 1 82 ? 5.497 5.608 -20.026 1.00 75.25 82 GLY A CA 1
ATOM 589 C C . GLY A 1 82 ? 6.780 4.838 -20.369 1.00 75.25 82 GLY A C 1
ATOM 590 O O . GLY A 1 82 ? 7.292 4.072 -19.560 1.00 75.25 82 GLY A O 1
ATOM 591 N N . ALA A 1 83 ? 7.339 5.061 -21.561 1.00 66.62 83 ALA A N 1
ATOM 592 C CA . ALA A 1 83 ? 8.532 4.352 -22.054 1.00 66.62 83 ALA A CA 1
ATOM 593 C C . ALA A 1 83 ? 9.853 4.673 -21.301 1.00 66.62 83 ALA A C 1
ATOM 595 O O . ALA A 1 83 ? 10.927 4.326 -21.781 1.00 66.62 83 ALA A O 1
ATOM 596 N N . GLY A 1 84 ? 9.781 5.351 -20.151 1.00 75.75 84 GLY A N 1
ATOM 597 C CA . GLY A 1 84 ? 10.919 5.715 -19.303 1.00 75.75 84 GLY A CA 1
ATOM 598 C C . GLY A 1 84 ? 11.153 4.725 -18.159 1.00 75.75 84 GLY A C 1
ATOM 599 O O . GLY A 1 84 ? 10.794 3.555 -18.251 1.00 75.75 84 GLY A O 1
ATOM 600 N N . ASN A 1 85 ? 11.753 5.201 -17.064 1.00 82.75 85 ASN A N 1
ATOM 601 C CA . ASN A 1 85 ? 11.965 4.405 -15.856 1.00 82.75 85 ASN A CA 1
ATOM 602 C C . ASN A 1 85 ? 10.604 4.048 -15.211 1.00 82.75 85 ASN A C 1
ATOM 604 O O . ASN A 1 85 ? 9.960 4.940 -14.650 1.00 82.75 85 ASN A O 1
ATOM 608 N N . PRO A 1 86 ? 10.155 2.776 -15.262 1.00 83.25 86 PRO A N 1
ATOM 609 C CA . PRO A 1 86 ? 8.845 2.395 -14.740 1.00 83.25 86 PRO A CA 1
ATOM 610 C C . PRO A 1 86 ? 8.753 2.602 -13.225 1.00 83.25 86 PRO A C 1
ATOM 612 O O . PRO A 1 86 ? 7.676 2.906 -12.727 1.00 83.25 86 PRO A O 1
ATOM 615 N N . GLN A 1 87 ? 9.866 2.514 -12.492 1.00 84.25 87 GLN A N 1
ATOM 616 C CA . GLN A 1 87 ? 9.866 2.746 -11.049 1.00 84.25 87 GLN A CA 1
ATOM 617 C C . GLN A 1 87 ? 9.484 4.196 -10.717 1.00 84.25 87 GLN A C 1
ATOM 619 O O . GLN A 1 87 ? 8.572 4.423 -9.929 1.00 84.25 87 GLN A O 1
ATOM 624 N N . ALA A 1 88 ? 10.106 5.173 -11.383 1.00 85.38 88 ALA A N 1
ATOM 625 C CA . ALA A 1 88 ? 9.812 6.591 -11.162 1.00 85.38 88 ALA A CA 1
ATOM 626 C C . ALA A 1 88 ? 8.358 6.944 -11.533 1.00 85.38 88 ALA A C 1
ATOM 628 O O . ALA A 1 88 ? 7.669 7.645 -10.798 1.00 85.38 88 ALA A O 1
ATOM 629 N N . ALA A 1 89 ? 7.851 6.394 -12.641 1.00 86.88 89 ALA A N 1
ATOM 630 C CA . ALA A 1 89 ? 6.455 6.587 -13.034 1.00 86.88 89 ALA A CA 1
ATOM 631 C C . ALA A 1 89 ? 5.470 5.962 -12.025 1.00 86.88 89 ALA A C 1
ATOM 633 O O . ALA A 1 89 ? 4.389 6.501 -11.784 1.00 86.88 89 ALA A O 1
ATOM 634 N N . ALA A 1 90 ? 5.833 4.827 -11.421 1.00 87.06 90 ALA A N 1
ATOM 635 C CA . ALA A 1 90 ? 5.032 4.206 -10.376 1.00 87.06 90 ALA A CA 1
ATOM 636 C C . ALA A 1 90 ? 5.027 5.049 -9.083 1.00 87.06 90 ALA A C 1
ATOM 638 O O . ALA A 1 90 ? 3.988 5.150 -8.434 1.00 87.06 90 ALA A O 1
ATOM 639 N N . GLU A 1 91 ? 6.136 5.716 -8.746 1.00 87.69 91 GLU A N 1
ATOM 640 C CA . GLU A 1 91 ? 6.240 6.657 -7.616 1.00 87.69 91 GLU A CA 1
ATOM 641 C C . GLU A 1 91 ? 5.311 7.863 -7.739 1.00 87.69 91 GLU A C 1
ATOM 643 O O . GLU A 1 91 ? 4.592 8.200 -6.792 1.00 87.69 91 GLU A O 1
ATOM 64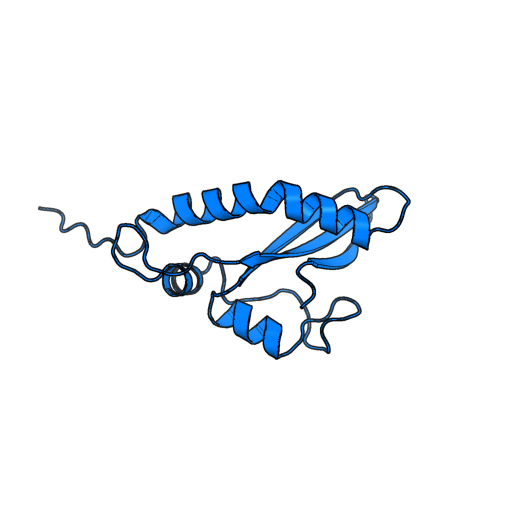8 N N . GLU A 1 92 ? 5.250 8.480 -8.915 1.00 88.00 92 GLU A N 1
ATOM 649 C CA . GLU A 1 92 ? 4.302 9.565 -9.192 1.00 88.00 92 GLU A CA 1
ATOM 650 C C . GLU A 1 92 ? 2.849 9.099 -9.026 1.00 88.00 92 GLU A C 1
ATOM 652 O O . GLU A 1 92 ? 2.024 9.771 -8.396 1.00 88.00 92 GLU A O 1
ATOM 657 N N . LEU A 1 93 ? 2.548 7.904 -9.534 1.00 89.06 93 LEU A N 1
ATOM 658 C CA . LEU A 1 93 ? 1.231 7.295 -9.425 1.00 89.06 93 LEU A CA 1
ATOM 659 C C . LEU A 1 93 ? 0.844 7.027 -7.966 1.00 89.06 93 LEU A C 1
ATOM 661 O O . LEU A 1 93 ? -0.244 7.430 -7.551 1.00 89.06 93 LEU A O 1
ATOM 665 N N . TYR A 1 94 ? 1.724 6.434 -7.161 1.00 90.56 94 TYR A N 1
ATOM 666 C CA . TYR A 1 94 ? 1.482 6.232 -5.730 1.00 90.56 94 TYR A CA 1
ATOM 667 C C . TYR A 1 94 ? 1.160 7.542 -5.014 1.00 90.56 94 TYR A C 1
ATOM 669 O O . TYR A 1 94 ? 0.158 7.619 -4.298 1.00 90.56 94 TYR A O 1
ATOM 677 N N . ASN A 1 95 ? 1.951 8.591 -5.253 1.00 89.62 95 ASN A N 1
ATOM 678 C CA . ASN A 1 95 ? 1.729 9.896 -4.635 1.00 89.62 95 ASN A CA 1
ATOM 679 C C . ASN A 1 95 ? 0.365 10.482 -5.019 1.00 89.62 95 ASN A C 1
ATOM 681 O O . ASN A 1 95 ? -0.339 11.002 -4.152 1.00 89.62 95 ASN A O 1
ATOM 685 N N . SER A 1 96 ? -0.054 10.321 -6.279 1.00 88.81 96 SER A N 1
ATOM 686 C CA . SER A 1 96 ? -1.384 10.750 -6.734 1.00 88.81 96 SER A CA 1
ATOM 687 C C . SER A 1 96 ? -2.531 9.956 -6.093 1.00 88.81 96 SER A C 1
ATOM 689 O O . SER A 1 96 ? -3.610 10.496 -5.866 1.00 88.81 96 SER A O 1
ATOM 691 N N . ARG A 1 97 ? -2.311 8.674 -5.769 1.00 91.12 97 ARG A N 1
ATOM 692 C CA . ARG A 1 97 ? -3.341 7.761 -5.244 1.00 91.12 97 ARG A CA 1
ATOM 693 C C . ARG A 1 97 ? -3.422 7.727 -3.724 1.00 91.12 97 ARG A C 1
ATOM 695 O O . ARG A 1 97 ? -4.443 7.299 -3.189 1.00 91.12 97 ARG A O 1
ATOM 702 N N . LYS A 1 98 ? -2.368 8.141 -3.022 1.00 89.75 98 LYS A N 1
ATOM 703 C CA . LYS A 1 98 ? -2.224 7.954 -1.573 1.00 89.75 98 LYS A CA 1
ATOM 704 C C . LYS A 1 98 ? -3.393 8.527 -0.775 1.00 89.75 98 LYS A C 1
ATOM 706 O O . LYS A 1 98 ? -3.952 7.829 0.076 1.00 89.75 98 LYS A O 1
ATOM 711 N N . ALA A 1 99 ? -3.778 9.770 -1.062 1.00 88.94 99 ALA A N 1
ATOM 712 C CA . ALA A 1 99 ? -4.887 10.430 -0.377 1.00 88.94 99 ALA A CA 1
ATOM 713 C C . ALA A 1 99 ? -6.222 9.725 -0.667 1.00 88.94 99 ALA A C 1
ATOM 715 O O . ALA A 1 99 ? -6.930 9.343 0.264 1.00 88.94 99 ALA A O 1
ATOM 716 N N . ASP A 1 100 ? -6.507 9.453 -1.942 1.00 91.94 100 ASP A N 1
ATOM 717 C CA . ASP A 1 100 ? -7.740 8.790 -2.376 1.00 91.94 100 ASP A CA 1
ATOM 718 C C . ASP A 1 100 ? -7.890 7.391 -1.778 1.00 91.94 100 ASP A C 1
ATOM 720 O O . ASP A 1 100 ? -8.966 7.023 -1.307 1.00 91.94 100 ASP A O 1
ATOM 724 N N . LYS A 1 101 ? -6.816 6.595 -1.765 1.00 92.12 101 LYS A N 1
ATOM 725 C CA . LYS A 1 101 ? -6.838 5.241 -1.197 1.00 92.12 101 LYS A CA 1
ATOM 726 C C . LYS A 1 101 ? -7.031 5.260 0.309 1.00 92.12 101 LYS A C 1
ATOM 728 O O . LYS A 1 101 ? -7.799 4.449 0.824 1.00 92.12 101 LYS A O 1
ATOM 733 N N . THR A 1 102 ? -6.411 6.214 0.999 1.00 89.44 102 THR A N 1
ATOM 734 C CA . THR A 1 102 ? -6.631 6.412 2.436 1.00 89.44 102 THR A CA 1
ATOM 735 C C . THR A 1 102 ? -8.086 6.792 2.714 1.00 89.44 102 THR A C 1
ATOM 737 O O . THR A 1 102 ? -8.719 6.187 3.578 1.00 89.44 102 THR A O 1
ATOM 740 N N . ALA A 1 103 ? -8.655 7.715 1.935 1.00 91.44 103 ALA A N 1
ATOM 741 C CA . ALA A 1 103 ? -10.048 8.133 2.073 1.00 91.44 103 ALA A CA 1
ATOM 742 C C . ALA A 1 103 ? -11.034 6.989 1.771 1.00 91.44 103 ALA A C 1
ATOM 744 O O . ALA A 1 103 ? -11.988 6.785 2.520 1.00 91.44 103 ALA A O 1
ATOM 745 N N . GLN A 1 104 ? -10.789 6.195 0.723 1.00 92.56 104 GLN A N 1
ATOM 746 C CA . GLN A 1 104 ? -11.596 5.013 0.389 1.00 92.56 104 GLN A CA 1
ATOM 747 C C . GLN A 1 104 ? -11.552 3.962 1.502 1.00 92.56 104 GLN A C 1
ATOM 749 O O . GLN A 1 104 ? -12.590 3.404 1.865 1.00 92.56 104 GLN A O 1
ATOM 754 N N . LEU A 1 105 ? -10.366 3.706 2.062 1.00 92.62 105 LEU A N 1
ATOM 755 C CA . LEU A 1 105 ? -10.198 2.789 3.186 1.00 92.62 105 LEU A CA 1
ATOM 756 C C . LEU A 1 105 ? -10.980 3.277 4.408 1.00 92.62 105 LEU A C 1
ATOM 758 O O . LEU A 1 105 ? -11.744 2.508 4.994 1.00 92.62 105 LEU A O 1
ATOM 762 N N . GLN A 1 106 ? -10.824 4.556 4.759 1.00 91.31 106 GLN A N 1
ATOM 763 C CA . GLN A 1 106 ? -11.530 5.160 5.883 1.00 91.31 106 GLN A CA 1
ATOM 764 C C . GLN A 1 106 ? -13.041 5.099 5.680 1.00 91.31 106 GLN A C 1
ATOM 766 O O . GLN A 1 106 ? -13.740 4.614 6.562 1.00 91.31 106 GLN A O 1
ATOM 771 N N . ALA A 1 107 ? -13.552 5.493 4.512 1.00 92.38 107 ALA A N 1
ATOM 772 C CA . ALA A 1 107 ? -14.977 5.428 4.200 1.00 92.38 107 ALA A CA 1
ATOM 773 C C . ALA A 1 107 ? -15.534 4.001 4.327 1.00 92.38 107 ALA A C 1
ATOM 775 O O . ALA A 1 107 ? -16.593 3.801 4.921 1.00 92.38 107 ALA A O 1
ATOM 776 N N . ARG A 1 108 ? -14.800 3.001 3.825 1.00 92.06 108 ARG A N 1
ATOM 777 C CA . ARG A 1 108 ? -15.224 1.595 3.848 1.00 92.06 108 ARG A CA 1
ATOM 778 C C . ARG A 1 108 ? -15.220 0.987 5.248 1.00 92.06 108 ARG A C 1
ATOM 780 O O . ARG A 1 108 ? -16.104 0.197 5.565 1.00 92.06 108 ARG A O 1
ATOM 787 N N . LEU A 1 109 ? -14.234 1.329 6.073 1.00 93.56 109 LEU A N 1
ATOM 788 C CA . LEU A 1 109 ? -14.053 0.730 7.396 1.00 93.56 109 LEU A CA 1
ATOM 789 C C . LEU A 1 109 ? -14.584 1.599 8.543 1.00 93.56 109 LEU A C 1
ATOM 791 O O . LEU A 1 109 ? -14.507 1.175 9.693 1.00 93.56 109 LEU A O 1
ATOM 795 N N . ASN A 1 110 ? -15.158 2.776 8.267 1.00 92.75 110 ASN A N 1
ATOM 796 C CA . ASN A 1 110 ? -15.548 3.729 9.310 1.00 92.75 110 ASN A CA 1
ATOM 797 C C . ASN A 1 110 ? -16.540 3.152 10.332 1.00 92.75 110 ASN A C 1
ATOM 799 O O . ASN A 1 110 ? -16.467 3.462 11.516 1.00 92.75 110 ASN A O 1
ATOM 803 N N . GLN A 1 111 ? -17.466 2.316 9.861 1.00 89.62 111 GLN A N 1
ATOM 804 C CA . GLN A 1 111 ? -18.519 1.695 10.673 1.00 89.62 111 GLN A CA 1
ATOM 805 C C . GLN A 1 111 ? -18.241 0.212 10.969 1.00 89.62 111 GLN A C 1
ATOM 807 O O . GLN A 1 111 ? -19.088 -0.474 11.538 1.00 89.62 111 GLN A O 1
ATOM 812 N N . TYR A 1 112 ? -17.075 -0.306 10.570 1.00 91.25 112 TYR A N 1
ATOM 813 C CA . TYR A 1 112 ? -16.733 -1.709 10.783 1.00 91.25 112 TYR A CA 1
ATOM 814 C C . TYR A 1 112 ? -16.668 -2.030 12.282 1.00 91.25 112 TYR A C 1
ATOM 816 O O . TYR A 1 112 ? -15.979 -1.338 13.031 1.00 91.25 112 TYR A O 1
ATOM 824 N N . GLY A 1 113 ? -17.362 -3.090 12.7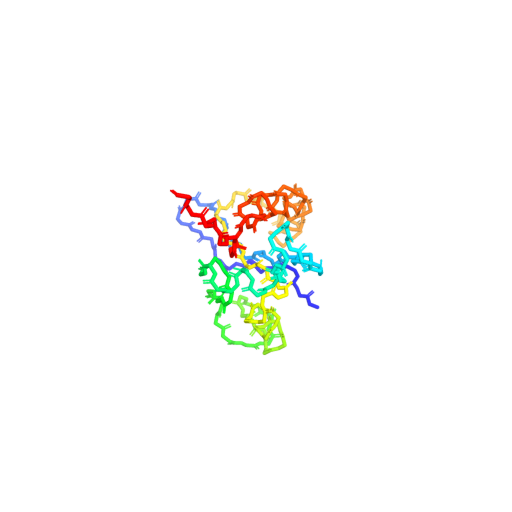03 1.00 86.19 113 GLY A N 1
ATOM 825 C CA . GLY A 1 113 ? -17.453 -3.500 14.108 1.00 86.19 113 GLY A CA 1
ATOM 826 C C . GLY A 1 113 ? -18.510 -2.753 14.925 1.00 86.19 113 GLY A C 1
ATOM 827 O O . GLY A 1 113 ? -18.582 -2.945 16.135 1.00 86.19 113 GLY A O 1
ATOM 828 N N . ARG A 1 114 ? -19.350 -1.923 14.293 1.00 86.38 114 ARG A N 1
ATOM 829 C CA . ARG A 1 114 ? -20.515 -1.346 14.965 1.00 86.38 114 ARG A CA 1
ATOM 830 C C . ARG A 1 114 ? -21.574 -2.427 15.184 1.00 86.38 114 ARG A C 1
ATOM 832 O O . ARG A 1 114 ? -22.229 -2.849 14.234 1.00 86.38 114 ARG A O 1
ATOM 839 N N . ASN A 1 115 ? -21.775 -2.819 16.437 1.00 70.75 115 ASN A N 1
ATOM 840 C CA . ASN A 1 115 ? -22.964 -3.559 16.843 1.00 70.75 115 ASN A CA 1
ATOM 841 C C . ASN A 1 115 ? -24.126 -2.563 16.869 1.00 70.75 115 ASN A C 1
ATOM 843 O O . ASN A 1 115 ? -24.220 -1.728 17.766 1.00 70.75 115 ASN A O 1
ATOM 847 N N . VAL A 1 116 ? -24.962 -2.572 15.835 1.00 63.53 116 VAL A N 1
ATOM 848 C CA . VAL A 1 116 ? -26.287 -1.964 15.945 1.00 63.53 116 VAL A CA 1
ATOM 849 C C . VAL A 1 116 ? -27.152 -2.960 16.699 1.00 63.53 116 VAL A C 1
ATOM 851 O O . VAL A 1 116 ? -27.566 -3.965 16.128 1.00 63.53 116 VAL A O 1
ATOM 854 N N . ASP A 1 117 ? -27.385 -2.694 17.983 1.00 55.47 117 ASP A N 1
ATOM 855 C CA . ASP A 1 117 ? -28.522 -3.284 18.682 1.00 55.47 117 ASP A CA 1
ATOM 856 C C . ASP A 1 117 ? -29.768 -2.847 17.906 1.00 55.47 117 ASP A C 1
ATOM 858 O O . ASP A 1 117 ? -30.121 -1.665 17.873 1.00 55.47 117 ASP A O 1
ATOM 862 N N . VAL A 1 118 ? -30.358 -3.783 17.165 1.00 58.56 118 VAL A N 1
ATOM 863 C CA . VAL A 1 118 ? -31.649 -3.575 16.515 1.00 58.56 118 VAL A CA 1
ATOM 864 C C . VAL A 1 118 ? -32.689 -3.620 17.639 1.00 58.56 118 VAL A C 1
ATOM 866 O O . VAL A 1 118 ? -32.736 -4.641 18.328 1.00 58.56 118 VAL A O 1
ATOM 869 N N . PRO A 1 119 ? -33.446 -2.534 17.886 1.00 58.72 119 PRO A N 1
ATOM 870 C CA . PRO A 1 119 ? -34.493 -2.527 18.904 1.00 58.72 119 PRO A CA 1
ATOM 871 C C . PRO A 1 119 ? -35.638 -3.490 18.572 1.00 58.72 119 PRO A C 1
ATOM 873 O O . PRO A 1 119 ? -35.885 -3.737 17.367 1.00 58.72 119 PRO A O 1
#

Mean predicted aligned error: 5.31 Å

pLDDT: mean 88.0, std 8.77, range [52.91, 95.75]

Foldseek 3Di:
DQQKDFADQDPVQWIKMKGKAFADAADAQQRHTLLRLCVVVVQWLDDPADDDCCPRRHDDPVVSVCRNSSRIGIDIDTGNQPPDDSSVSVVVVCVVCRVVVNVVSNVVRRCPPDDDPDD